Protein AF-A0A9D7FUL5-F1 (afdb_monomer_lite)

Sequence (123 aa):
MAEKIIVLAEVQNGALRKNTPQLVDVARRLKSNAESRIILVLAGPKIESVATEAAGLPVDQVVRLEHDQAWQGTSEEILETLHAARQELKGISWSLGIPPRQGDWPMPRPTVGMGHDFGCHTA

Structure (mmCIF, N/CA/C/O backbone):
data_AF-A0A9D7FUL5-F1
#
_entry.id   AF-A0A9D7FUL5-F1
#
loop_
_atom_site.group_PDB
_atom_site.id
_atom_site.type_symbol
_atom_site.label_atom_id
_atom_site.label_alt_id
_atom_site.label_comp_id
_atom_site.label_asym_id
_atom_site.label_entity_id
_atom_site.label_seq_id
_atom_site.pdbx_PDB_ins_code
_atom_site.Cartn_x
_atom_site.Cartn_y
_atom_site.Cartn_z
_atom_site.occupancy
_atom_site.B_iso_or_equiv
_atom_site.auth_seq_id
_atom_site.auth_comp_id
_atom_site.auth_asym_id
_atom_site.auth_atom_id
_atom_site.pdbx_PDB_model_num
ATOM 1 N N . MET A 1 1 ? -14.133 4.497 17.810 1.00 58.72 1 MET A N 1
ATOM 2 C CA . MET A 1 1 ? -14.044 5.075 16.450 1.00 58.72 1 MET A CA 1
ATOM 3 C C . MET A 1 1 ? -13.085 4.181 15.675 1.00 58.72 1 MET A C 1
ATOM 5 O O . MET A 1 1 ? -11.993 3.956 16.179 1.00 58.72 1 MET A O 1
ATOM 9 N N . ALA A 1 2 ? -13.505 3.589 14.555 1.00 67.62 2 ALA A N 1
ATOM 10 C CA . ALA A 1 2 ? -12.678 2.633 13.810 1.00 67.62 2 ALA A CA 1
ATOM 11 C C . ALA A 1 2 ? -11.621 3.371 12.971 1.00 67.62 2 ALA A C 1
ATOM 13 O O . ALA A 1 2 ? -11.974 4.197 12.126 1.00 67.62 2 ALA A O 1
ATOM 14 N N . GLU A 1 3 ? -10.338 3.092 13.206 1.00 78.12 3 GLU A N 1
ATOM 15 C CA . GLU A 1 3 ? -9.233 3.754 12.505 1.00 78.12 3 GLU A CA 1
ATOM 16 C C . GLU A 1 3 ? -8.876 3.001 11.221 1.00 78.12 3 GLU A C 1
ATOM 18 O O . GLU A 1 3 ? -8.939 1.774 11.152 1.00 78.12 3 GLU A O 1
ATOM 23 N N . LYS A 1 4 ? -8.487 3.729 10.176 1.00 82.69 4 LYS A N 1
ATOM 24 C CA . LYS A 1 4 ? -8.016 3.132 8.924 1.00 82.69 4 LYS A CA 1
ATOM 25 C C . LYS A 1 4 ? -6.524 3.399 8.800 1.00 82.69 4 LYS A C 1
ATOM 27 O O . LYS A 1 4 ? -6.114 4.553 8.736 1.00 82.69 4 LYS A O 1
ATOM 32 N N . ILE A 1 5 ? -5.728 2.337 8.793 1.00 86.69 5 ILE A N 1
ATOM 33 C CA . ILE A 1 5 ? -4.274 2.395 8.659 1.00 86.69 5 ILE A CA 1
ATOM 34 C C . ILE A 1 5 ? -3.935 2.102 7.209 1.00 86.69 5 ILE A C 1
ATOM 36 O O . ILE A 1 5 ? -4.377 1.095 6.658 1.00 86.69 5 ILE A O 1
ATOM 40 N N . ILE A 1 6 ? -3.165 2.985 6.586 1.00 87.81 6 ILE A N 1
ATOM 41 C CA . ILE A 1 6 ? -2.883 2.900 5.158 1.00 87.81 6 ILE A CA 1
ATOM 42 C C . ILE A 1 6 ? -1.420 2.607 4.959 1.00 87.81 6 ILE A C 1
ATOM 44 O O . ILE A 1 6 ? -0.551 3.326 5.448 1.00 87.81 6 ILE A O 1
ATOM 48 N N . VAL A 1 7 ? -1.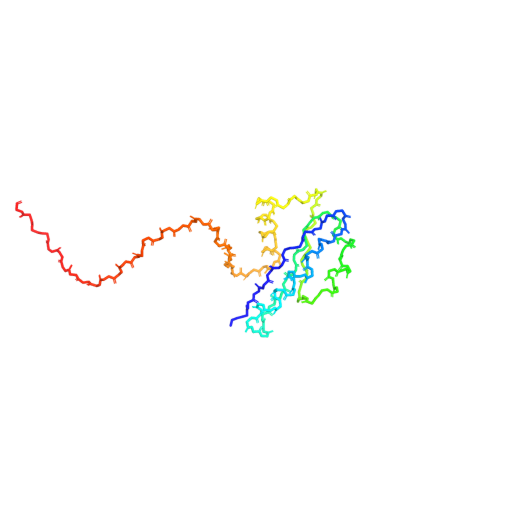176 1.529 4.232 1.00 89.62 7 VAL A N 1
ATOM 49 C CA . VAL A 1 7 ? 0.155 1.090 3.857 1.00 89.62 7 VAL A CA 1
ATOM 50 C C . VAL A 1 7 ? 0.296 1.358 2.374 1.00 89.62 7 VAL A C 1
ATOM 52 O O . VAL A 1 7 ? -0.372 0.724 1.563 1.00 89.62 7 VAL A O 1
ATOM 55 N N . LEU A 1 8 ? 1.142 2.320 2.025 1.00 88.75 8 LEU A N 1
ATOM 56 C CA . LEU A 1 8 ? 1.470 2.601 0.637 1.00 88.75 8 LEU A CA 1
ATOM 57 C C . LEU A 1 8 ? 2.638 1.702 0.230 1.00 88.75 8 LEU A C 1
ATOM 59 O O . LEU A 1 8 ? 3.704 1.736 0.845 1.00 88.75 8 LEU A O 1
ATOM 63 N N . ALA A 1 9 ? 2.397 0.858 -0.763 1.00 88.38 9 ALA A N 1
ATOM 64 C CA . ALA A 1 9 ? 3.329 -0.135 -1.254 1.00 88.38 9 ALA A CA 1
ATOM 65 C C . ALA A 1 9 ? 3.686 0.169 -2.704 1.00 88.38 9 ALA A C 1
ATOM 67 O O . ALA A 1 9 ? 2.855 0.133 -3.612 1.00 88.38 9 ALA A O 1
ATOM 68 N N . GLU A 1 10 ? 4.964 0.449 -2.893 1.00 86.56 10 GLU A N 1
ATOM 69 C CA . GLU A 1 10 ? 5.560 0.665 -4.196 1.00 86.56 10 GLU A CA 1
ATOM 70 C C . GLU A 1 10 ? 5.690 -0.656 -4.967 1.00 86.56 10 GLU A C 1
ATOM 72 O O . GLU A 1 10 ? 6.207 -1.656 -4.447 1.00 86.56 10 GLU A O 1
ATOM 77 N N . VAL A 1 11 ? 5.271 -0.621 -6.232 1.00 85.81 11 VAL A N 1
ATOM 78 C CA . VAL A 1 11 ? 5.486 -1.674 -7.224 1.00 85.81 11 VAL A CA 1
ATOM 79 C C . VAL A 1 11 ? 6.549 -1.197 -8.207 1.00 85.81 11 VAL A C 1
ATOM 81 O O . VAL A 1 11 ? 6.329 -0.260 -8.970 1.00 85.81 11 VAL A O 1
ATOM 84 N N . GLN A 1 12 ? 7.704 -1.861 -8.218 1.00 82.50 12 GLN A N 1
ATOM 85 C CA . GLN A 1 12 ? 8.757 -1.613 -9.205 1.00 82.50 12 GLN A CA 1
ATOM 86 C C . GLN A 1 12 ? 8.983 -2.867 -10.037 1.00 82.50 12 GLN A C 1
ATOM 88 O O . GLN A 1 12 ? 9.127 -3.962 -9.498 1.00 82.50 12 GLN A O 1
ATOM 93 N N . ASN A 1 13 ? 9.058 -2.708 -11.360 1.00 81.38 13 ASN A N 1
ATOM 94 C CA . ASN A 1 13 ? 9.323 -3.808 -12.293 1.00 81.38 13 ASN A CA 1
ATOM 95 C C . ASN A 1 13 ? 8.363 -5.007 -12.135 1.00 81.38 13 ASN A C 1
ATOM 97 O O . ASN A 1 13 ? 8.756 -6.146 -12.373 1.00 81.38 13 ASN A O 1
ATOM 101 N N . GLY A 1 14 ? 7.109 -4.756 -11.739 1.00 81.62 14 GLY A N 1
ATOM 102 C CA . GLY A 1 14 ? 6.112 -5.807 -11.519 1.00 81.62 14 GLY A CA 1
ATOM 103 C C . GLY A 1 14 ? 6.352 -6.660 -10.268 1.00 81.62 14 GLY A C 1
ATOM 104 O O . GLY A 1 14 ? 5.851 -7.781 -10.212 1.00 81.62 14 GLY A O 1
ATOM 105 N N . ALA A 1 15 ? 7.109 -6.150 -9.291 1.00 86.38 15 ALA A N 1
ATOM 106 C CA . ALA A 1 15 ? 7.339 -6.768 -7.988 1.00 86.38 15 ALA A CA 1
ATOM 107 C C . ALA A 1 15 ? 7.065 -5.772 -6.850 1.00 86.38 15 ALA A C 1
ATOM 109 O O . ALA A 1 15 ? 7.314 -4.569 -6.989 1.00 86.38 15 ALA A O 1
ATOM 110 N N . LEU A 1 16 ? 6.583 -6.271 -5.707 1.00 86.69 16 LEU A N 1
ATOM 111 C CA . LEU A 1 16 ? 6.476 -5.458 -4.498 1.00 86.69 16 LEU A CA 1
ATOM 112 C C . LEU A 1 16 ? 7.865 -5.189 -3.929 1.00 86.69 16 LEU A C 1
ATOM 114 O O . LEU A 1 16 ? 8.756 -6.045 -3.920 1.00 86.69 16 LEU A O 1
ATOM 118 N N . ARG A 1 17 ? 8.049 -3.992 -3.375 1.00 86.88 17 ARG A N 1
ATOM 119 C CA . ARG A 1 17 ? 9.213 -3.723 -2.535 1.00 86.88 17 ARG A CA 1
ATOM 120 C C . ARG A 1 17 ? 9.277 -4.709 -1.361 1.00 86.88 17 ARG A C 1
ATOM 122 O O . ARG A 1 17 ? 8.295 -4.967 -0.669 1.00 86.88 17 ARG A O 1
ATOM 129 N N . LYS A 1 18 ? 10.491 -5.183 -1.059 1.00 85.38 18 LYS A N 1
ATOM 130 C CA . LYS A 1 18 ? 10.760 -6.162 0.015 1.00 85.38 18 LYS A CA 1
ATOM 131 C C . LYS A 1 18 ? 10.322 -5.717 1.419 1.00 85.38 18 LYS A C 1
ATOM 133 O O . LYS A 1 18 ? 10.173 -6.561 2.296 1.00 85.38 18 LYS A O 1
ATOM 138 N N . ASN A 1 19 ? 10.150 -4.416 1.657 1.00 85.88 19 ASN A N 1
ATOM 139 C CA . ASN A 1 19 ? 9.706 -3.878 2.945 1.00 85.88 19 ASN A CA 1
ATOM 140 C C . ASN A 1 19 ? 8.173 -3.868 3.10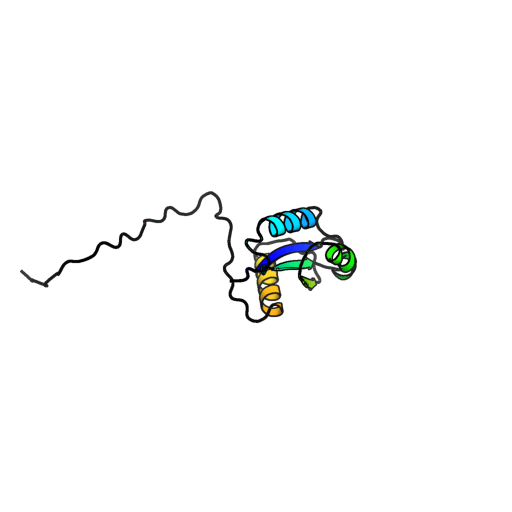1 1.00 85.88 19 ASN A C 1
ATOM 142 O O . ASN A 1 19 ? 7.698 -3.691 4.220 1.00 85.88 19 ASN A O 1
ATOM 146 N N . THR A 1 20 ? 7.393 -4.097 2.039 1.00 88.81 20 THR A N 1
ATOM 147 C CA . THR A 1 20 ? 5.923 -4.071 2.098 1.00 88.81 20 THR A CA 1
ATOM 148 C C . THR A 1 20 ? 5.348 -5.004 3.176 1.00 88.81 20 THR A C 1
ATOM 150 O O . THR A 1 20 ? 4.549 -4.529 3.987 1.00 88.81 20 THR A O 1
ATOM 153 N N . PRO A 1 21 ? 5.779 -6.277 3.308 1.00 88.12 21 PRO A N 1
ATOM 154 C CA . PRO A 1 21 ? 5.286 -7.149 4.378 1.00 88.12 21 PRO A CA 1
ATOM 155 C C . PRO A 1 21 ? 5.609 -6.628 5.787 1.00 88.12 21 PRO A C 1
ATOM 157 O O . PRO A 1 21 ? 4.807 -6.778 6.705 1.00 88.12 21 PRO A O 1
ATOM 160 N N . GLN A 1 22 ? 6.764 -5.976 5.960 1.00 89.44 22 GLN A N 1
ATOM 161 C CA . GLN A 1 22 ? 7.181 -5.401 7.243 1.00 89.44 22 GLN A CA 1
ATOM 162 C C . GLN A 1 22 ? 6.320 -4.188 7.611 1.00 89.44 22 GLN A C 1
ATOM 164 O O . GLN A 1 22 ? 5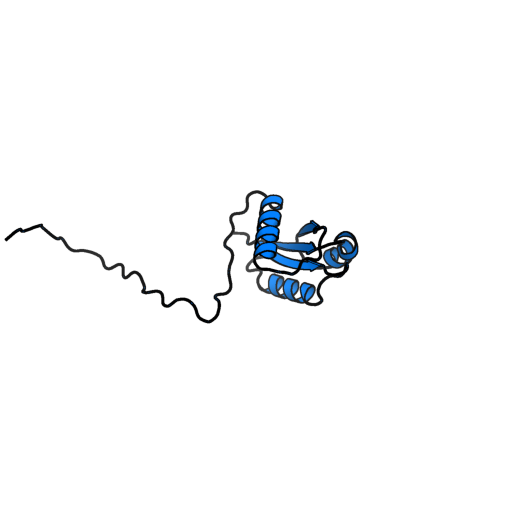.924 -4.044 8.765 1.00 89.44 22 GLN A O 1
ATOM 169 N N . LEU A 1 23 ? 5.983 -3.341 6.633 1.00 88.81 23 LEU A N 1
ATOM 170 C CA . LEU A 1 23 ? 5.081 -2.205 6.835 1.00 88.81 23 LEU A CA 1
ATOM 171 C C . LEU A 1 23 ? 3.666 -2.665 7.203 1.00 88.81 23 LEU A C 1
ATOM 173 O O . LEU A 1 23 ? 3.044 -2.081 8.089 1.00 88.81 23 LEU A O 1
ATOM 177 N N . VAL A 1 24 ? 3.182 -3.745 6.582 1.00 89.50 24 VAL A N 1
ATOM 178 C CA . VAL A 1 24 ? 1.904 -4.366 6.956 1.00 89.50 24 VAL A CA 1
ATOM 179 C C . VAL A 1 24 ? 1.952 -4.915 8.384 1.00 89.50 24 VAL A C 1
ATOM 181 O O . VAL A 1 24 ? 1.001 -4.724 9.140 1.00 89.50 24 VAL A O 1
ATOM 184 N N . ASP A 1 25 ? 3.054 -5.544 8.801 1.00 89.69 25 ASP A N 1
ATOM 185 C CA . ASP A 1 25 ? 3.199 -6.027 10.180 1.00 89.69 25 ASP A CA 1
ATOM 186 C C . ASP A 1 25 ? 3.199 -4.879 11.204 1.00 89.69 25 ASP A C 1
ATOM 188 O O . ASP A 1 25 ? 2.510 -4.951 12.223 1.00 89.69 25 ASP A O 1
ATOM 192 N N . VAL A 1 26 ? 3.890 -3.772 10.908 1.00 88.94 26 VAL A N 1
ATOM 193 C CA . VAL A 1 26 ? 3.847 -2.556 11.738 1.00 88.94 26 VAL A CA 1
ATOM 194 C C . VAL A 1 26 ? 2.423 -2.001 11.810 1.00 88.94 26 VAL A C 1
ATOM 196 O O . VAL A 1 26 ? 1.934 -1.727 12.904 1.00 88.94 26 VAL A O 1
ATOM 199 N N . ALA A 1 27 ? 1.718 -1.909 10.680 1.00 88.50 27 ALA A N 1
ATOM 200 C CA . ALA A 1 27 ? 0.323 -1.472 10.643 1.00 88.50 27 ALA A CA 1
ATOM 201 C C . ALA A 1 27 ? -0.591 -2.365 11.499 1.00 88.50 27 ALA A C 1
ATOM 203 O O . ALA A 1 27 ? -1.468 -1.860 12.196 1.00 88.50 27 ALA A O 1
ATOM 204 N N . ARG A 1 28 ? -0.354 -3.682 11.520 1.00 89.56 28 ARG A N 1
ATOM 205 C CA . ARG A 1 28 ? -1.083 -4.613 12.396 1.00 89.56 28 ARG A CA 1
ATOM 206 C C . ARG A 1 28 ? -0.854 -4.339 13.868 1.00 89.56 28 ARG A C 1
ATOM 208 O O . ARG A 1 28 ? -1.817 -4.351 14.628 1.00 89.56 28 ARG A O 1
ATOM 215 N N . ARG A 1 29 ? 0.387 -4.069 14.266 1.00 88.31 29 ARG A N 1
ATOM 216 C CA . ARG A 1 29 ? 0.722 -3.731 15.659 1.00 88.31 29 ARG A CA 1
ATOM 217 C C . ARG A 1 29 ? 0.139 -2.386 16.085 1.00 88.31 29 ARG A C 1
ATOM 219 O O . ARG A 1 29 ? -0.162 -2.208 17.257 1.00 88.31 29 ARG A O 1
ATOM 226 N N . LEU A 1 30 ? -0.036 -1.465 15.138 1.00 85.62 30 LEU A N 1
ATOM 227 C CA . LEU A 1 30 ? -0.652 -0.159 15.366 1.00 85.62 30 LEU A CA 1
ATOM 228 C C . LEU A 1 30 ? -2.187 -0.203 15.434 1.00 85.62 30 LEU A C 1
ATOM 230 O O . LEU A 1 30 ? -2.789 0.812 15.780 1.00 85.62 30 LEU A O 1
ATOM 234 N N . LYS A 1 31 ? -2.845 -1.335 15.131 1.00 83.25 31 LYS A N 1
ATOM 235 C CA . LYS A 1 31 ? -4.304 -1.451 15.295 1.00 83.25 31 LYS A CA 1
ATOM 236 C C . LYS A 1 31 ? -4.663 -1.249 16.772 1.00 83.25 31 LYS A C 1
ATOM 238 O O . LYS A 1 31 ? -4.443 -2.133 17.593 1.00 83.25 31 LYS A O 1
ATOM 243 N N . SER A 1 32 ? -5.254 -0.098 17.097 1.00 76.31 32 SER A N 1
ATOM 244 C CA . SER A 1 32 ? -5.694 0.227 18.462 1.00 76.31 32 SER A CA 1
ATOM 245 C C . SER A 1 32 ? -6.932 -0.565 18.899 1.00 76.31 32 SER A C 1
ATOM 247 O O . SER A 1 32 ? -7.185 -0.723 20.091 1.00 76.31 32 SER A O 1
ATOM 249 N N . ASN A 1 33 ? -7.718 -1.064 17.939 1.00 80.44 33 ASN A N 1
ATOM 250 C CA . ASN A 1 33 ? -8.941 -1.819 18.178 1.00 80.44 33 ASN A CA 1
ATOM 251 C C . ASN A 1 33 ? -9.232 -2.812 17.036 1.00 80.44 33 ASN A C 1
ATOM 253 O O . ASN A 1 33 ? -8.667 -2.724 15.942 1.00 80.44 33 ASN A O 1
ATOM 257 N N . ALA A 1 34 ? -10.115 -3.778 17.304 1.00 80.12 34 ALA A N 1
ATOM 258 C CA . ALA A 1 34 ? -10.484 -4.829 16.351 1.00 80.12 34 ALA A CA 1
ATOM 259 C C . ALA A 1 34 ? -11.253 -4.299 15.127 1.00 80.12 34 ALA A C 1
ATOM 261 O O . ALA A 1 34 ? -11.235 -4.932 14.074 1.00 80.12 34 ALA A O 1
ATOM 262 N N . GLU A 1 35 ? -11.903 -3.140 15.256 1.00 81.25 35 GLU A N 1
ATOM 263 C CA . GLU A 1 35 ? -12.664 -2.503 14.178 1.00 81.25 35 GLU A CA 1
ATOM 264 C C . GLU A 1 35 ? -11.772 -1.725 13.203 1.00 81.25 35 GLU A C 1
ATOM 266 O O . GLU A 1 35 ? -12.206 -1.415 12.089 1.00 81.25 35 GLU A O 1
ATOM 271 N N . SER A 1 36 ? -10.529 -1.421 13.593 1.00 84.56 36 SER A N 1
ATOM 272 C CA . SER A 1 36 ? -9.563 -0.767 12.721 1.00 84.56 36 SER A CA 1
ATOM 273 C C . SER A 1 36 ? -9.290 -1.626 11.489 1.00 84.56 36 SER A C 1
ATOM 275 O O . SER A 1 36 ? -9.263 -2.855 11.561 1.00 84.56 36 SER A O 1
ATOM 277 N N . ARG A 1 37 ? -9.059 -0.986 10.345 1.00 87.19 37 ARG A N 1
ATOM 278 C CA . ARG A 1 37 ? -8.817 -1.669 9.068 1.00 87.19 37 ARG A CA 1
ATOM 279 C C . ARG A 1 37 ? -7.481 -1.259 8.481 1.00 87.19 37 ARG A C 1
ATOM 281 O O . ARG A 1 37 ? -7.127 -0.086 8.527 1.00 87.19 37 ARG A O 1
ATOM 288 N N . ILE A 1 38 ? -6.764 -2.212 7.910 1.00 89.94 38 ILE A N 1
ATOM 289 C CA . ILE A 1 38 ? -5.525 -1.991 7.176 1.00 89.94 38 ILE A CA 1
ATOM 290 C C . ILE A 1 38 ? -5.848 -2.011 5.693 1.00 89.94 38 ILE A C 1
ATOM 292 O O . ILE A 1 38 ? -6.375 -2.993 5.174 1.00 89.94 38 ILE A O 1
ATOM 296 N N . ILE A 1 39 ? -5.515 -0.923 5.016 1.00 90.12 39 ILE A N 1
ATOM 297 C CA . ILE A 1 39 ? -5.718 -0.767 3.584 1.00 90.12 39 ILE A CA 1
ATOM 298 C C . ILE A 1 39 ? -4.341 -0.699 2.939 1.00 90.12 39 ILE A C 1
ATOM 300 O O . ILE A 1 39 ? -3.544 0.189 3.242 1.00 90.12 39 ILE A O 1
ATOM 304 N N . LEU A 1 40 ? -4.063 -1.645 2.055 1.00 90.69 40 LEU A N 1
ATOM 305 C CA . LEU A 1 40 ? -2.858 -1.655 1.244 1.00 90.69 40 LEU A CA 1
ATOM 306 C C . LEU A 1 40 ? -3.129 -0.909 -0.058 1.00 90.69 40 LEU A C 1
ATOM 308 O O . LEU A 1 40 ? -4.040 -1.273 -0.794 1.00 90.69 40 LEU A O 1
ATOM 312 N N . VAL A 1 41 ? -2.343 0.116 -0.354 1.00 90.25 41 VAL A N 1
ATOM 313 C CA . VAL A 1 41 ? -2.410 0.863 -1.611 1.00 90.25 41 VAL A CA 1
ATOM 314 C C . VAL A 1 41 ? -1.204 0.469 -2.446 1.00 90.25 41 VAL A C 1
ATOM 316 O O . VAL A 1 41 ? -0.076 0.750 -2.056 1.00 90.25 41 VAL A O 1
ATOM 319 N N . LEU A 1 42 ? -1.442 -0.194 -3.573 1.00 88.62 42 LEU A N 1
ATOM 320 C CA . LEU A 1 42 ? -0.411 -0.542 -4.543 1.00 88.62 42 LEU A CA 1
ATOM 321 C C . LEU A 1 42 ? -0.271 0.598 -5.545 1.00 88.62 42 LEU A C 1
ATOM 323 O O . LEU A 1 42 ? -1.272 0.986 -6.148 1.00 88.62 42 LEU A O 1
ATOM 327 N N . ALA A 1 43 ? 0.946 1.102 -5.727 1.00 87.50 43 ALA A N 1
ATOM 328 C CA . ALA A 1 43 ? 1.242 2.177 -6.666 1.00 87.50 43 ALA A CA 1
ATOM 329 C C . ALA A 1 43 ? 2.444 1.818 -7.541 1.00 87.50 43 ALA A C 1
ATOM 331 O O . ALA A 1 43 ? 3.508 1.463 -7.031 1.00 87.50 43 ALA A O 1
ATOM 332 N N . GLY A 1 44 ? 2.264 1.899 -8.856 1.00 85.31 44 GLY A N 1
ATOM 333 C CA . GLY A 1 44 ? 3.313 1.661 -9.845 1.00 85.31 44 GLY A CA 1
ATOM 334 C C . GLY A 1 44 ? 2.794 0.978 -11.110 1.00 85.31 44 GLY A C 1
ATOM 335 O O . GLY A 1 44 ? 1.588 0.764 -11.242 1.00 85.31 44 GLY A O 1
ATOM 336 N N . PRO A 1 45 ? 3.684 0.641 -12.053 1.00 81.38 45 PRO A N 1
ATOM 337 C CA . PRO A 1 45 ? 3.312 -0.053 -13.277 1.00 81.38 45 PRO A CA 1
ATOM 338 C C . PRO A 1 45 ? 3.144 -1.558 -13.045 1.00 81.38 45 PRO A C 1
ATOM 340 O O . PRO A 1 45 ? 3.836 -2.154 -12.214 1.00 81.38 45 PRO A O 1
ATOM 343 N N . LYS A 1 46 ? 2.300 -2.196 -13.868 1.00 84.44 46 LYS A N 1
ATOM 344 C CA . LYS A 1 46 ? 2.085 -3.656 -13.895 1.00 84.44 46 LYS A CA 1
ATOM 345 C C . LYS A 1 46 ? 1.612 -4.211 -12.544 1.00 84.44 46 LYS A C 1
ATOM 347 O O . LYS A 1 46 ? 2.154 -5.197 -12.052 1.00 84.44 46 LYS A O 1
ATOM 352 N N . ILE A 1 47 ? 0.600 -3.603 -11.927 1.00 84.31 47 ILE A N 1
ATOM 353 C CA . ILE A 1 47 ? 0.141 -4.020 -10.586 1.00 84.31 47 ILE A CA 1
ATOM 354 C C . ILE A 1 47 ? -0.492 -5.415 -10.612 1.00 84.31 47 ILE A C 1
ATOM 356 O O . ILE A 1 47 ? -0.401 -6.167 -9.641 1.00 84.31 47 ILE A O 1
ATOM 360 N N . GLU A 1 48 ? -1.089 -5.795 -11.739 1.00 83.69 48 GLU A N 1
ATOM 361 C CA . GLU A 1 48 ? -1.665 -7.126 -11.956 1.00 83.69 48 GLU A CA 1
ATOM 362 C C . GLU A 1 48 ? -0.673 -8.258 -11.630 1.00 83.69 48 GLU A C 1
ATOM 364 O O . GLU A 1 48 ? -1.067 -9.266 -11.042 1.00 83.69 48 GLU A O 1
ATOM 369 N N . SER A 1 49 ? 0.627 -8.081 -11.913 1.00 83.56 49 SER A N 1
ATOM 370 C CA . SER A 1 49 ? 1.633 -9.118 -11.644 1.00 83.56 49 SER A CA 1
ATOM 371 C C . SER A 1 49 ? 1.922 -9.326 -10.156 1.00 83.56 49 SER A C 1
ATOM 373 O O . SER A 1 49 ? 2.437 -10.378 -9.785 1.00 83.56 49 SER A O 1
ATOM 375 N N . VAL A 1 50 ? 1.562 -8.365 -9.298 1.00 86.31 50 VAL A N 1
ATOM 376 C CA . VAL A 1 50 ? 1.747 -8.440 -7.839 1.00 86.31 50 VAL A CA 1
ATOM 377 C C . VAL A 1 50 ? 0.445 -8.617 -7.064 1.00 86.31 50 VAL A C 1
ATOM 379 O O . VAL A 1 50 ? 0.470 -8.731 -5.839 1.00 86.31 50 VAL A O 1
ATOM 382 N N . ALA A 1 51 ? -0.704 -8.664 -7.742 1.00 79.25 51 ALA A N 1
ATOM 383 C CA . ALA A 1 51 ? -2.008 -8.746 -7.088 1.00 79.25 51 ALA A CA 1
ATOM 384 C C . ALA A 1 51 ? -2.145 -9.999 -6.203 1.00 79.25 51 ALA A C 1
ATOM 386 O O . ALA A 1 51 ? -2.684 -9.915 -5.099 1.00 79.25 51 ALA A O 1
ATOM 387 N N . THR A 1 52 ? -1.614 -11.139 -6.653 1.00 84.25 52 THR A N 1
ATOM 388 C CA . THR A 1 52 ? -1.608 -12.398 -5.888 1.00 84.25 52 THR A CA 1
ATOM 389 C C . THR A 1 52 ? -0.706 -12.318 -4.657 1.00 84.25 52 THR A C 1
ATOM 391 O O . THR A 1 52 ? -1.090 -12.787 -3.588 1.00 84.25 52 THR A O 1
ATOM 394 N N . GLU A 1 53 ? 0.470 -11.692 -4.780 1.00 87.00 53 GLU A N 1
ATOM 395 C CA . GLU A 1 53 ? 1.388 -11.482 -3.652 1.00 87.00 53 GLU A CA 1
ATOM 396 C C . GLU A 1 53 ? 0.754 -10.554 -2.605 1.00 87.00 53 GLU A C 1
ATOM 398 O O . GLU A 1 53 ? 0.743 -10.863 -1.415 1.00 87.00 53 GLU A O 1
ATOM 403 N N . ALA A 1 54 ? 0.135 -9.460 -3.058 1.00 85.00 54 ALA A N 1
ATOM 404 C CA . ALA A 1 54 ? -0.571 -8.515 -2.202 1.00 85.00 54 ALA A CA 1
ATOM 405 C C . ALA A 1 54 ? -1.789 -9.137 -1.497 1.00 85.00 54 ALA A C 1
ATOM 407 O O . ALA A 1 54 ? -2.050 -8.816 -0.340 1.00 85.00 54 ALA A O 1
ATOM 408 N N . ALA A 1 55 ? -2.515 -10.045 -2.159 1.00 81.75 55 ALA A N 1
ATOM 409 C CA . ALA A 1 55 ? -3.652 -10.757 -1.569 1.00 81.75 55 ALA A CA 1
ATOM 410 C C . ALA A 1 55 ? -3.244 -11.728 -0.445 1.00 81.75 55 ALA A C 1
ATOM 412 O O . ALA A 1 55 ? -4.066 -12.051 0.410 1.00 81.75 55 ALA A O 1
ATOM 413 N N . GLY A 1 56 ? -1.984 -12.180 -0.424 1.00 86.75 56 GLY A N 1
ATOM 414 C CA . GLY A 1 56 ? -1.433 -13.004 0.655 1.00 86.75 56 GLY A CA 1
ATOM 415 C C . GLY A 1 56 ? -1.067 -12.220 1.921 1.00 86.75 56 GLY A C 1
ATOM 416 O O . GLY A 1 56 ? -0.730 -12.826 2.940 1.00 86.75 56 GLY A O 1
ATOM 417 N N . LEU A 1 57 ? -1.114 -10.885 1.882 1.00 89.75 57 LEU A N 1
ATOM 418 C CA . LEU A 1 57 ? -0.798 -10.041 3.030 1.00 89.75 57 LEU A CA 1
ATOM 419 C C . LEU A 1 57 ? -2.013 -9.908 3.966 1.00 89.75 57 LEU A C 1
ATOM 421 O O . LEU A 1 57 ? -3.147 -9.826 3.497 1.00 89.75 57 LEU A O 1
ATOM 425 N N . PRO A 1 58 ? -1.804 -9.846 5.295 1.00 89.69 58 PRO A N 1
ATOM 426 C CA . PRO A 1 58 ? -2.881 -9.738 6.280 1.00 89.69 58 PRO A CA 1
ATOM 427 C C . PRO A 1 58 ? -3.464 -8.312 6.338 1.00 89.69 58 PRO A C 1
ATOM 429 O O . PRO A 1 58 ? -3.280 -7.591 7.322 1.00 89.69 58 PRO A O 1
ATOM 432 N N . VAL A 1 59 ? -4.146 -7.906 5.266 1.00 89.62 59 VAL A N 1
ATOM 433 C CA . VAL A 1 59 ? -4.778 -6.592 5.078 1.00 89.62 59 VAL A CA 1
ATOM 434 C C . VAL A 1 59 ? -6.279 -6.747 4.835 1.00 89.62 59 VAL A C 1
ATOM 436 O O . VAL A 1 59 ? -6.731 -7.760 4.312 1.00 89.62 59 VAL A O 1
ATOM 439 N N . ASP A 1 60 ? -7.065 -5.747 5.227 1.00 90.00 60 ASP A N 1
ATOM 440 C CA . ASP A 1 60 ? -8.529 -5.776 5.119 1.00 90.00 60 ASP A CA 1
ATOM 441 C C . ASP A 1 60 ? -9.012 -5.387 3.709 1.00 90.00 60 ASP A C 1
ATOM 443 O O . ASP A 1 60 ? -10.086 -5.801 3.273 1.00 90.00 60 ASP A O 1
ATOM 447 N N . GLN A 1 61 ? -8.233 -4.571 2.994 1.00 88.12 61 GLN A N 1
ATOM 448 C CA . GLN A 1 61 ? -8.544 -4.114 1.641 1.00 88.12 61 GLN A CA 1
ATOM 449 C C . GLN A 1 61 ? -7.259 -3.832 0.857 1.00 88.12 61 GLN A C 1
ATOM 451 O O . GLN A 1 61 ? -6.281 -3.339 1.417 1.00 88.12 61 GLN A O 1
ATOM 456 N N . VAL A 1 62 ? -7.291 -4.085 -0.454 1.00 88.88 62 VAL A N 1
ATOM 457 C CA . VAL A 1 62 ? -6.237 -3.691 -1.397 1.00 88.88 62 VAL A CA 1
ATOM 458 C C . VAL A 1 62 ? -6.817 -2.701 -2.407 1.00 88.88 62 VAL A C 1
ATOM 460 O O . VAL A 1 62 ? -7.826 -2.990 -3.046 1.00 88.88 62 VAL A O 1
ATOM 463 N N . VAL A 1 63 ? -6.177 -1.545 -2.551 1.00 87.81 63 VAL A N 1
ATOM 464 C CA . VAL A 1 63 ? -6.460 -0.523 -3.566 1.00 87.81 63 VAL A CA 1
ATOM 465 C C . VAL A 1 63 ? -5.329 -0.558 -4.586 1.00 87.81 63 VAL A C 1
ATOM 467 O O . VAL A 1 63 ? -4.161 -0.632 -4.211 1.00 87.81 63 VAL A O 1
ATOM 470 N N . ARG A 1 64 ? -5.668 -0.536 -5.875 1.00 86.81 64 ARG A N 1
ATOM 471 C CA . ARG A 1 64 ? -4.709 -0.644 -6.980 1.00 86.81 64 ARG A CA 1
ATOM 472 C C . ARG A 1 64 ? -4.710 0.669 -7.750 1.00 86.81 64 ARG A C 1
ATOM 474 O O . ARG A 1 64 ? -5.748 1.046 -8.281 1.00 86.81 64 ARG A O 1
ATOM 481 N N . LEU A 1 65 ? -3.571 1.347 -7.789 1.00 85.12 65 LEU A N 1
ATOM 482 C CA . LEU A 1 65 ? -3.380 2.606 -8.504 1.00 85.12 65 LEU A CA 1
ATOM 483 C C . LEU A 1 65 ? -2.291 2.400 -9.550 1.00 85.12 65 LEU A C 1
ATOM 485 O O . LEU A 1 65 ? -1.103 2.575 -9.277 1.00 85.12 65 LEU A O 1
ATOM 489 N N . GLU A 1 66 ? -2.704 1.928 -10.724 1.00 82.81 66 GLU A N 1
ATOM 490 C CA . GLU A 1 66 ? -1.774 1.652 -11.813 1.00 82.81 66 GLU A CA 1
ATOM 491 C C . GLU A 1 66 ? -1.301 2.961 -12.444 1.00 82.81 66 GLU A C 1
ATOM 493 O O . GLU A 1 66 ? -2.102 3.823 -12.804 1.00 82.81 66 GLU A O 1
ATOM 498 N N . HIS A 1 67 ? 0.017 3.096 -12.554 1.00 78.25 67 HIS A N 1
ATOM 499 C CA . HIS A 1 67 ? 0.674 4.217 -13.210 1.00 78.25 67 HIS A CA 1
ATOM 500 C C . HIS A 1 67 ? 1.429 3.690 -14.437 1.00 78.25 67 HIS A C 1
ATOM 502 O O . HIS A 1 67 ? 2.120 2.678 -14.341 1.00 78.25 67 HIS A O 1
ATOM 508 N N . ASP A 1 68 ? 1.335 4.374 -15.583 1.00 71.12 68 ASP A N 1
ATOM 509 C CA . ASP A 1 68 ? 2.048 3.977 -16.813 1.00 71.12 68 ASP A CA 1
ATOM 510 C C . ASP A 1 68 ? 3.577 4.046 -16.666 1.00 71.12 68 ASP A C 1
ATOM 512 O O . ASP A 1 68 ? 4.322 3.329 -17.338 1.00 71.12 68 ASP A O 1
ATOM 516 N N . GLN A 1 69 ? 4.057 4.923 -15.784 1.00 71.31 69 GLN A N 1
ATOM 517 C CA . GLN A 1 69 ? 5.477 5.147 -15.541 1.00 71.31 69 GLN A CA 1
ATOM 518 C C . GLN A 1 69 ? 5.944 4.462 -14.258 1.00 71.31 69 GLN A C 1
ATOM 520 O O . GLN A 1 69 ? 5.163 4.185 -13.348 1.00 71.31 69 GLN A O 1
ATOM 525 N N . ALA A 1 70 ? 7.251 4.202 -14.186 1.00 71.69 70 ALA A N 1
ATOM 526 C CA . ALA A 1 70 ? 7.880 3.762 -12.951 1.00 71.69 70 ALA A CA 1
ATOM 527 C C . ALA A 1 70 ? 7.673 4.836 -11.877 1.00 71.69 70 ALA A C 1
ATOM 529 O O . ALA A 1 70 ? 8.160 5.954 -12.025 1.00 71.69 70 ALA A O 1
ATOM 530 N N . TRP A 1 71 ? 6.956 4.471 -10.819 1.00 76.06 71 TRP A N 1
ATOM 531 C CA . TRP A 1 71 ? 6.740 5.327 -9.662 1.00 76.06 71 TRP A CA 1
ATOM 532 C C . TRP A 1 71 ? 8.081 5.552 -8.969 1.00 76.06 71 TRP A C 1
ATOM 534 O O . TRP A 1 71 ? 8.768 4.587 -8.629 1.00 76.06 71 TRP A O 1
ATOM 544 N N . GLN A 1 72 ? 8.488 6.812 -8.821 1.00 74.44 72 GLN A N 1
ATOM 545 C CA . GLN A 1 72 ? 9.790 7.151 -8.235 1.00 74.44 72 GLN A CA 1
ATOM 546 C C . GLN A 1 72 ? 9.698 7.452 -6.737 1.00 74.44 72 GLN A C 1
ATOM 548 O O . GLN A 1 72 ? 10.720 7.671 -6.083 1.00 74.44 72 GLN A O 1
ATOM 553 N N . GLY A 1 73 ? 8.482 7.459 -6.185 1.00 73.44 73 GLY A N 1
ATOM 554 C CA . GLY A 1 73 ? 8.236 7.762 -4.781 1.00 73.44 73 GLY A CA 1
ATOM 555 C C . GLY A 1 73 ? 8.604 9.199 -4.422 1.00 73.44 73 GLY A C 1
ATOM 556 O O . GLY A 1 73 ? 8.997 9.471 -3.285 1.00 73.44 73 GLY A O 1
ATOM 557 N N . THR A 1 74 ? 8.516 10.126 -5.380 1.00 80.69 74 THR A N 1
ATOM 558 C CA . THR A 1 74 ? 8.683 11.550 -5.089 1.00 80.69 74 THR A CA 1
ATOM 559 C C . THR A 1 74 ? 7.544 12.048 -4.200 1.00 80.69 74 THR A C 1
ATOM 561 O O . THR A 1 74 ? 6.458 11.471 -4.153 1.00 80.69 74 THR A O 1
ATOM 564 N N . SER A 1 75 ? 7.774 13.143 -3.471 1.00 77.50 75 SER A N 1
ATOM 565 C CA . SER A 1 75 ? 6.750 13.722 -2.590 1.00 77.50 75 SER A CA 1
ATOM 566 C C . SER A 1 75 ? 5.451 14.055 -3.332 1.00 77.50 75 SER A C 1
ATOM 568 O O . SER A 1 75 ? 4.378 13.921 -2.754 1.00 77.50 75 SER A O 1
ATOM 570 N N . GLU A 1 76 ? 5.550 14.487 -4.592 1.00 80.81 76 GLU A N 1
ATOM 571 C CA . GLU A 1 76 ? 4.400 14.811 -5.439 1.00 80.81 76 GLU A CA 1
ATOM 572 C C . GLU A 1 76 ? 3.624 13.547 -5.812 1.00 80.81 76 GLU A C 1
ATOM 574 O O . GLU A 1 76 ? 2.445 13.448 -5.480 1.00 80.81 76 GLU A O 1
ATOM 579 N N . GLU A 1 77 ? 4.305 12.531 -6.349 1.00 76.25 77 GLU A N 1
ATOM 580 C CA . GLU A 1 77 ? 3.680 11.248 -6.688 1.00 76.25 77 GLU A CA 1
ATOM 581 C C . GLU A 1 77 ? 3.032 10.588 -5.462 1.00 76.25 77 GLU A C 1
ATOM 583 O O . GLU A 1 77 ? 1.931 10.054 -5.553 1.00 76.25 77 GLU A O 1
ATOM 588 N N . ILE A 1 78 ? 3.669 10.654 -4.286 1.00 77.44 78 ILE A N 1
ATOM 589 C CA . ILE A 1 78 ? 3.083 10.146 -3.036 1.00 77.44 78 ILE A CA 1
ATOM 590 C C . ILE A 1 78 ? 1.781 10.886 -2.706 1.00 77.44 78 ILE A C 1
ATOM 592 O O . ILE A 1 78 ? 0.794 10.250 -2.329 1.00 77.44 78 ILE A O 1
ATOM 596 N N . LEU A 1 79 ? 1.758 12.216 -2.823 1.00 77.88 79 LEU A N 1
ATOM 597 C CA . LEU A 1 79 ? 0.564 13.015 -2.541 1.00 77.88 79 LEU A CA 1
ATOM 598 C C . LEU A 1 79 ? -0.560 12.718 -3.535 1.00 77.88 79 LEU A C 1
ATOM 600 O O . LEU A 1 79 ? -1.709 12.577 -3.114 1.00 77.88 79 LEU A O 1
ATOM 604 N N . GLU A 1 80 ? -0.239 12.576 -4.818 1.00 81.31 80 GLU A N 1
ATOM 605 C CA . GLU A 1 80 ? -1.199 12.207 -5.857 1.00 81.31 80 GLU A CA 1
ATOM 606 C C . GLU A 1 80 ? -1.771 10.808 -5.624 1.00 81.31 80 GLU A C 1
ATOM 608 O O . GLU A 1 80 ? -2.992 10.639 -5.602 1.00 81.31 80 GLU A O 1
ATOM 613 N N . THR A 1 81 ? -0.919 9.815 -5.351 1.00 81.69 81 THR A N 1
ATOM 614 C CA . THR A 1 81 ? -1.340 8.447 -5.023 1.00 81.69 81 THR A CA 1
ATOM 615 C C . THR A 1 81 ? -2.235 8.432 -3.781 1.00 81.69 81 THR A C 1
ATOM 617 O O . THR A 1 81 ? -3.271 7.767 -3.767 1.00 81.69 81 THR A O 1
ATOM 620 N N . LEU A 1 82 ? -1.895 9.190 -2.734 1.00 80.00 82 LEU A N 1
ATOM 621 C CA . LEU A 1 82 ? -2.733 9.300 -1.537 1.00 80.00 82 LEU A CA 1
ATOM 622 C C . LEU A 1 82 ? -4.066 9.998 -1.826 1.00 80.00 82 LEU A C 1
ATOM 624 O O . LEU A 1 82 ? -5.097 9.600 -1.279 1.00 80.00 82 LEU A O 1
ATOM 628 N N . HIS A 1 83 ? -4.071 11.019 -2.684 1.00 79.88 83 HIS A N 1
ATOM 629 C CA . HIS A 1 83 ? -5.294 11.698 -3.096 1.00 79.88 83 HIS A CA 1
ATOM 630 C C . HIS A 1 83 ? -6.206 10.763 -3.901 1.00 79.88 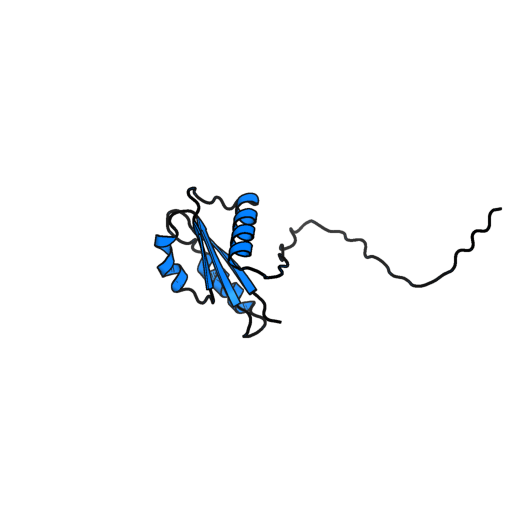83 HIS A C 1
ATOM 632 O O . HIS A 1 83 ? -7.399 10.675 -3.608 1.00 79.88 83 HIS A O 1
ATOM 638 N N . ALA A 1 84 ? -5.644 10.008 -4.846 1.00 79.69 84 ALA A N 1
ATOM 639 C CA . ALA A 1 84 ? -6.360 9.006 -5.629 1.00 79.69 84 ALA A CA 1
ATOM 640 C C . ALA A 1 84 ? -6.910 7.881 -4.737 1.00 79.69 84 ALA A C 1
ATOM 642 O O . ALA A 1 84 ? -8.100 7.572 -4.791 1.00 79.69 84 ALA A O 1
ATOM 643 N N . ALA A 1 85 ? -6.093 7.347 -3.822 1.00 80.19 85 ALA A N 1
ATOM 644 C CA . ALA A 1 85 ? -6.538 6.360 -2.840 1.00 80.19 85 ALA A CA 1
ATOM 645 C C . ALA A 1 85 ? -7.685 6.905 -1.979 1.00 80.19 85 ALA A C 1
ATOM 647 O O . ALA A 1 85 ? -8.657 6.203 -1.706 1.00 80.19 85 ALA A O 1
ATOM 648 N N . ARG A 1 86 ? -7.618 8.178 -1.572 1.00 76.12 86 ARG A N 1
ATOM 649 C CA . ARG A 1 86 ? -8.690 8.833 -0.816 1.00 76.12 86 ARG A CA 1
ATOM 650 C C . ARG A 1 86 ? -9.994 8.933 -1.609 1.00 76.12 86 ARG A C 1
ATOM 652 O O . ARG A 1 86 ? -11.055 8.758 -1.007 1.00 76.12 86 ARG A O 1
ATOM 659 N N . GLN A 1 87 ? -9.935 9.222 -2.909 1.00 75.94 87 GLN A N 1
ATOM 660 C CA . GLN A 1 87 ? -11.124 9.271 -3.764 1.00 75.94 87 GLN A CA 1
ATOM 661 C C . GLN A 1 87 ? -11.762 7.888 -3.927 1.00 75.94 87 GLN A C 1
ATOM 663 O O . GLN A 1 87 ? -12.975 7.761 -3.751 1.00 75.94 87 GLN A O 1
ATOM 668 N N . GLU A 1 88 ? -10.952 6.852 -4.152 1.00 66.75 88 GLU A N 1
ATOM 669 C CA . GLU A 1 88 ? -11.411 5.458 -4.235 1.00 66.75 88 GLU A CA 1
ATOM 670 C C . GLU A 1 88 ? -12.054 4.984 -2.927 1.00 66.75 88 GLU A C 1
ATOM 672 O O . GLU A 1 88 ? -13.045 4.254 -2.913 1.00 66.75 88 GLU A O 1
ATOM 677 N N . LEU A 1 89 ? -11.546 5.472 -1.797 1.00 70.94 89 LEU A N 1
ATOM 678 C CA . LEU A 1 89 ? -12.045 5.134 -0.470 1.00 70.94 89 LEU A CA 1
ATOM 679 C C . LEU A 1 89 ? -13.229 6.006 0.007 1.00 70.94 89 LEU A C 1
ATOM 681 O O . LEU A 1 89 ? -13.522 5.988 1.204 1.00 70.94 89 LEU A O 1
ATOM 685 N N . LYS A 1 90 ? -13.879 6.764 -0.898 1.00 56.16 90 LYS A N 1
ATOM 686 C CA . LYS A 1 90 ? -15.074 7.631 -0.730 1.00 56.16 90 LYS A CA 1
ATOM 687 C C . LYS A 1 90 ? -15.545 7.872 0.718 1.00 56.16 90 LYS A C 1
ATOM 689 O O . LYS A 1 90 ? -16.138 7.006 1.356 1.00 56.16 90 LYS A O 1
ATOM 694 N N . GLY A 1 91 ? -15.403 9.115 1.196 1.00 47.44 91 GLY A N 1
ATOM 695 C CA . GLY A 1 91 ? -16.120 9.611 2.387 1.00 47.44 91 GLY A CA 1
ATOM 696 C C . GLY A 1 91 ? -15.402 9.457 3.732 1.00 47.44 91 GLY A C 1
ATOM 697 O O . GLY A 1 91 ? -16.023 9.588 4.782 1.00 47.44 91 GLY A O 1
ATOM 698 N N . ILE A 1 92 ? -14.098 9.194 3.729 1.00 50.66 92 ILE A N 1
ATOM 699 C CA . ILE A 1 92 ? -13.300 9.132 4.959 1.00 50.66 92 ILE A CA 1
ATOM 700 C C . ILE A 1 92 ? -12.742 10.530 5.265 1.00 50.66 92 ILE A C 1
ATOM 702 O O . ILE A 1 92 ? -12.308 11.240 4.353 1.00 50.66 92 ILE A O 1
ATOM 706 N N . SER A 1 93 ? -12.762 10.922 6.541 1.00 41.06 93 SER A N 1
ATOM 707 C CA . SER A 1 93 ? -12.040 12.083 7.076 1.00 41.06 93 SER A CA 1
ATOM 708 C C . SER A 1 93 ? -10.639 11.632 7.492 1.00 41.06 93 SER A C 1
ATOM 710 O O . SER A 1 93 ? -10.510 10.619 8.178 1.00 41.06 93 SER A O 1
ATOM 712 N N . TRP A 1 94 ? -9.598 12.326 7.031 1.00 41.44 94 TRP A N 1
ATOM 713 C CA . TRP A 1 94 ? -8.207 11.882 7.163 1.00 41.44 94 TRP A CA 1
ATOM 714 C C . TRP A 1 94 ? -7.401 12.921 7.917 1.00 41.44 94 TRP A C 1
ATOM 716 O O . TRP A 1 94 ? -7.445 14.100 7.571 1.00 41.44 94 TRP A O 1
ATOM 726 N N . SER A 1 95 ? -6.592 12.452 8.859 1.00 38.25 95 SER A N 1
ATOM 727 C CA . SER A 1 95 ? -5.445 13.192 9.370 1.00 38.25 95 SER A CA 1
ATOM 728 C C . SER A 1 95 ? -4.198 12.453 8.912 1.00 38.25 95 SER A C 1
ATOM 730 O O . SER A 1 95 ? -3.960 11.318 9.322 1.00 38.25 95 SER A O 1
ATOM 732 N N . LEU A 1 96 ? -3.417 13.069 8.025 1.00 42.47 96 LEU A N 1
ATOM 733 C CA . LEU A 1 96 ? -2.092 12.566 7.684 1.00 42.47 96 LEU A CA 1
ATOM 734 C C . LEU A 1 96 ? -1.188 12.783 8.901 1.00 42.47 96 LEU A C 1
ATOM 736 O O . LEU A 1 96 ? -0.814 13.912 9.212 1.00 42.47 96 LEU A O 1
ATOM 740 N N . GLY A 1 97 ? -0.848 11.700 9.596 1.00 36.81 97 GLY A N 1
ATOM 741 C CA . GLY A 1 97 ? 0.243 11.696 10.561 1.00 36.81 97 GLY A CA 1
ATOM 742 C C . GLY A 1 97 ? 1.563 11.803 9.810 1.00 36.81 97 GLY A C 1
ATOM 743 O O . GLY A 1 97 ? 2.206 10.792 9.550 1.00 36.81 97 GLY A O 1
ATOM 744 N N . ILE A 1 98 ? 1.941 13.016 9.405 1.00 37.62 98 ILE A N 1
ATOM 745 C CA . ILE A 1 98 ? 3.284 13.289 8.895 1.00 37.62 98 ILE A CA 1
ATOM 746 C C . ILE A 1 98 ? 4.220 13.061 10.090 1.00 37.62 98 ILE A C 1
ATOM 748 O O . ILE A 1 98 ? 4.076 13.777 11.086 1.00 37.62 98 ILE A O 1
ATOM 752 N N . PRO A 1 99 ? 5.139 12.075 10.065 1.00 35.34 99 PRO A N 1
ATOM 753 C CA . PRO A 1 99 ? 6.136 11.978 11.118 1.00 35.34 99 PRO A CA 1
ATOM 754 C C . PRO A 1 99 ? 6.900 13.308 11.123 1.00 35.34 99 PRO A C 1
ATOM 756 O O . PRO A 1 99 ? 7.359 13.735 10.057 1.00 35.34 99 PRO A O 1
ATOM 759 N N . PRO A 1 100 ? 6.989 14.013 12.264 1.00 39.72 100 PRO A N 1
ATOM 760 C CA . PRO A 1 100 ? 7.684 15.287 12.300 1.00 39.72 100 PRO A CA 1
ATOM 761 C C . PRO A 1 100 ? 9.111 15.055 11.803 1.00 39.72 100 PRO A C 1
ATOM 763 O O . PRO A 1 100 ? 9.822 14.186 12.316 1.00 39.72 100 PRO A O 1
ATOM 766 N N . ARG A 1 101 ? 9.529 15.800 10.771 1.00 41.72 101 ARG A N 1
ATOM 767 C CA . ARG A 1 101 ? 10.947 15.870 10.412 1.00 41.72 101 ARG A CA 1
ATOM 768 C C . ARG A 1 101 ? 11.680 16.317 11.674 1.00 41.72 101 ARG A C 1
ATOM 770 O O . ARG A 1 101 ? 11.320 17.345 12.246 1.00 41.72 101 ARG A O 1
ATOM 777 N N . GLN A 1 102 ? 12.663 15.534 12.123 1.00 39.56 102 GLN A N 1
ATOM 778 C CA . GLN A 1 102 ? 13.588 15.975 13.167 1.00 39.56 102 GLN A CA 1
ATOM 779 C C . GLN A 1 102 ? 14.179 17.314 12.718 1.00 39.56 102 GLN A C 1
ATOM 781 O O . GLN A 1 102 ? 14.980 17.344 11.787 1.00 39.56 102 GLN A O 1
ATOM 786 N N . GLY A 1 103 ? 13.729 18.409 13.330 1.00 44.03 103 GLY A N 1
ATOM 787 C CA . GLY A 1 103 ? 14.248 19.746 13.058 1.00 44.03 103 GLY A CA 1
ATOM 788 C C . GLY A 1 103 ? 13.236 20.887 13.107 1.00 44.03 103 GLY A C 1
ATOM 789 O O . GLY A 1 103 ? 13.653 22.003 13.391 1.00 44.03 103 GLY A O 1
ATOM 790 N N . ASP A 1 104 ? 11.941 20.648 12.891 1.00 51.66 104 ASP A N 1
ATOM 791 C CA . ASP A 1 104 ? 10.963 21.743 12.828 1.00 51.66 104 ASP A CA 1
ATOM 792 C C . ASP A 1 104 ? 10.039 21.790 14.047 1.00 51.66 104 ASP A C 1
ATOM 794 O O . ASP A 1 104 ? 9.646 20.756 14.582 1.00 51.66 104 ASP A O 1
ATOM 798 N N . TRP A 1 105 ? 9.670 23.017 14.420 1.00 40.19 105 TRP A N 1
ATOM 799 C CA . TRP A 1 105 ? 8.807 23.459 15.525 1.00 40.19 105 TRP A CA 1
ATOM 800 C 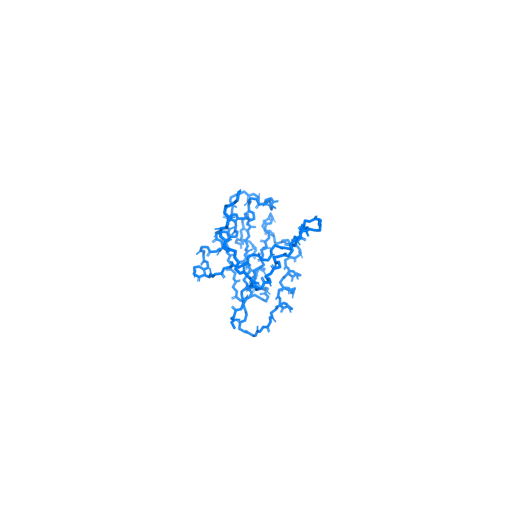C . TRP A 1 105 ? 9.476 23.764 16.878 1.00 40.19 105 TRP A C 1
ATOM 802 O O . TRP A 1 105 ? 9.384 22.984 17.827 1.00 40.19 105 TRP A O 1
ATOM 812 N N . PRO A 1 106 ? 9.945 25.009 17.080 1.00 46.78 106 PRO A N 1
ATOM 813 C CA . PRO A 1 106 ? 9.626 25.721 18.303 1.00 46.78 106 PRO A CA 1
ATOM 814 C C . PRO A 1 106 ? 8.197 26.275 18.162 1.00 46.78 106 PRO A C 1
ATOM 816 O O . PRO A 1 106 ? 7.982 27.294 17.513 1.00 46.78 106 PRO A O 1
ATOM 819 N N . MET A 1 107 ? 7.191 25.619 18.744 1.00 35.06 107 MET A N 1
ATOM 820 C CA . MET A 1 107 ? 5.896 26.283 18.936 1.00 35.06 107 MET A CA 1
ATOM 821 C C . MET A 1 107 ? 5.963 27.141 20.206 1.00 35.06 107 MET A C 1
ATOM 823 O O . MET A 1 107 ? 6.094 26.571 21.296 1.00 35.06 107 MET A O 1
ATOM 827 N N . PRO A 1 108 ? 5.827 28.479 20.141 1.00 42.66 108 PRO A N 1
ATOM 828 C CA . PRO A 1 108 ? 5.386 29.219 21.309 1.00 42.66 108 PRO A CA 1
ATOM 829 C C . PRO A 1 108 ? 3.950 28.779 21.619 1.00 42.66 108 PRO A C 1
ATOM 831 O O . PRO A 1 108 ? 3.055 28.845 20.777 1.00 42.66 108 PRO A O 1
ATOM 834 N N . ARG A 1 109 ? 3.747 28.254 22.829 1.00 51.25 109 ARG A N 1
ATOM 835 C CA . ARG A 1 109 ? 2.435 27.816 23.315 1.00 51.25 109 ARG A CA 1
ATOM 836 C C . ARG A 1 109 ? 1.483 29.021 23.342 1.00 51.25 109 ARG A C 1
ATOM 838 O O . ARG A 1 109 ? 1.893 30.070 23.839 1.00 51.25 109 ARG A O 1
ATOM 845 N N . PRO A 1 110 ? 0.220 28.897 22.904 1.00 36.12 110 PRO A N 1
ATOM 846 C CA . PRO A 1 110 ? -0.779 29.901 23.228 1.00 36.12 110 PRO A CA 1
ATOM 847 C C . PRO A 1 110 ? -1.080 29.797 24.728 1.00 36.12 110 PRO A C 1
ATOM 849 O O . PRO A 1 110 ? -1.736 28.862 25.186 1.00 36.12 110 PRO A O 1
ATOM 852 N N . THR A 1 111 ? -0.558 30.738 25.513 1.00 44.16 111 THR A N 1
ATOM 853 C CA . THR A 1 111 ? -0.961 30.909 26.910 1.00 44.16 111 THR A CA 1
ATOM 854 C C . THR A 1 111 ? -2.356 31.519 26.916 1.00 44.16 111 THR A C 1
ATOM 856 O O . THR A 1 111 ? -2.515 32.723 26.735 1.00 44.16 111 THR A O 1
ATOM 859 N N . VAL A 1 112 ? -3.383 30.695 27.114 1.00 43.03 112 VAL A N 1
ATOM 860 C CA . VAL A 1 112 ? -4.711 31.194 27.474 1.00 43.03 112 VAL A CA 1
ATOM 861 C C . VAL A 1 112 ? -4.703 31.445 28.981 1.00 43.03 112 VAL A C 1
ATOM 863 O O . VAL A 1 112 ? -4.786 30.511 29.774 1.00 43.03 112 VAL A O 1
ATOM 866 N N . GLY A 1 113 ? -4.553 32.712 29.366 1.00 35.88 113 GLY A N 1
ATOM 867 C CA . GLY A 1 113 ? -4.822 33.216 30.711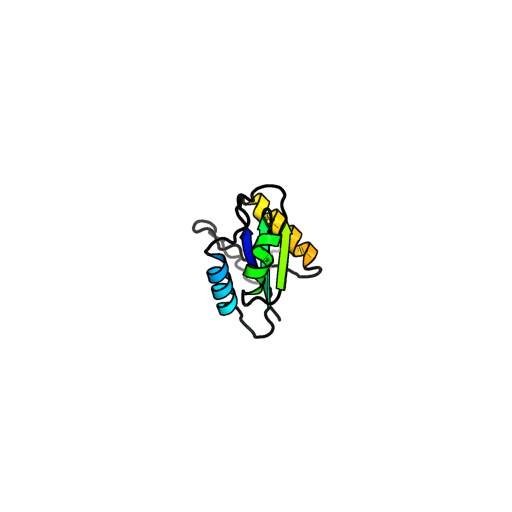 1.00 35.88 113 GLY A CA 1
ATOM 868 C C . GLY A 1 113 ? -6.034 34.142 30.661 1.00 35.88 113 GLY A C 1
ATOM 869 O O . GLY A 1 113 ? -6.044 35.105 29.901 1.00 35.88 113 GLY A O 1
ATOM 870 N N . MET A 1 114 ? -7.070 33.800 31.424 1.00 44.66 114 MET A N 1
ATOM 871 C CA . MET A 1 114 ? -8.322 34.543 31.550 1.00 44.66 114 MET A CA 1
ATOM 872 C C . MET A 1 114 ? -8.123 35.959 32.122 1.00 44.66 114 MET A C 1
ATOM 874 O O . MET A 1 114 ? -7.367 36.128 33.071 1.00 44.66 114 MET A O 1
ATOM 878 N N . GLY A 1 115 ? -8.924 36.909 31.623 1.00 43.19 115 GLY A N 1
ATOM 879 C CA . GLY A 1 115 ? -9.482 38.032 32.391 1.00 43.19 115 GLY A CA 1
ATOM 880 C C . GLY A 1 115 ? -8.574 39.232 32.686 1.00 43.19 115 GLY A C 1
ATOM 881 O O . GLY A 1 115 ? -7.722 39.160 33.564 1.00 43.19 115 GLY A O 1
ATOM 882 N N . HIS A 1 116 ? -8.850 40.370 32.037 1.00 36.50 116 HIS A N 1
ATOM 883 C CA . HIS A 1 116 ? -9.061 41.665 32.709 1.00 36.50 116 HIS A CA 1
ATOM 884 C C . HIS A 1 116 ? -9.443 42.769 31.709 1.00 36.50 116 HIS A C 1
ATOM 886 O O . HIS A 1 116 ? -8.870 42.864 30.625 1.00 36.50 116 HIS A O 1
ATOM 892 N N . ASP A 1 117 ? -10.418 43.587 32.115 1.00 52.41 117 ASP A N 1
ATOM 893 C CA . ASP A 1 117 ? -10.829 44.869 31.542 1.00 52.41 117 ASP A CA 1
ATOM 894 C C . ASP A 1 117 ? -9.674 45.733 31.021 1.00 52.41 117 ASP A C 1
ATOM 896 O O . ASP A 1 117 ? -8.695 45.968 31.727 1.00 52.41 117 ASP A O 1
ATOM 900 N N . PHE A 1 118 ? -9.860 46.329 29.842 1.00 38.62 118 PHE A N 1
ATOM 901 C CA . PHE A 1 118 ? -9.180 47.574 29.494 1.00 38.62 118 PHE A CA 1
ATOM 902 C C . PHE A 1 118 ? -10.203 48.599 29.008 1.00 38.62 118 PHE A C 1
ATOM 904 O O . PHE A 1 118 ? -10.612 48.620 27.847 1.00 38.62 118 PHE A O 1
ATOM 911 N N . GLY A 1 119 ? -10.607 49.458 29.946 1.00 34.34 119 GLY A N 1
ATOM 912 C CA . GLY A 1 119 ? -11.194 50.753 29.649 1.00 34.34 119 GLY A CA 1
ATOM 913 C C . GLY A 1 119 ? -10.198 51.611 28.869 1.00 34.34 119 GLY A C 1
ATOM 914 O O . GLY A 1 119 ? -9.023 51.714 29.220 1.00 34.34 119 GLY A O 1
ATOM 915 N N . CYS A 1 120 ? -10.680 52.223 27.794 1.00 39.06 120 CYS A N 1
ATOM 916 C CA . CYS A 1 120 ? -9.949 53.232 27.047 1.00 39.06 120 CYS A CA 1
ATOM 917 C C . CYS A 1 120 ? -10.031 54.554 27.829 1.00 39.06 120 CYS A C 1
ATOM 919 O O . CYS A 1 120 ? -11.050 55.239 27.778 1.00 39.06 120 CYS A O 1
ATOM 921 N N . HIS A 1 121 ? -8.981 54.896 28.578 1.00 34.84 121 HIS A N 1
ATOM 922 C CA . HIS A 1 121 ? -8.750 56.268 29.024 1.00 34.84 121 HIS A CA 1
ATOM 923 C C . HIS A 1 121 ? -7.667 56.887 28.141 1.00 34.84 121 HIS A C 1
ATOM 925 O O . HIS A 1 121 ? -6.493 56.541 28.233 1.00 34.84 121 HIS A O 1
ATOM 931 N N . THR A 1 122 ? -8.091 57.806 27.279 1.00 39.41 122 THR A N 1
ATOM 932 C CA . THR A 1 122 ? -7.246 58.847 26.692 1.00 39.41 122 THR A CA 1
ATOM 933 C C . THR A 1 122 ? -6.849 59.847 27.778 1.00 39.41 122 THR A C 1
ATOM 935 O O . THR A 1 122 ? -7.731 60.404 28.438 1.00 39.41 122 THR A O 1
ATOM 938 N N . ALA A 1 123 ? -5.546 60.080 27.924 1.00 37.88 123 ALA A N 1
ATOM 939 C CA . ALA A 1 123 ? -4.952 61.253 28.558 1.00 37.88 123 ALA A CA 1
ATOM 940 C C . ALA A 1 123 ? -3.998 61.905 27.551 1.00 37.88 123 ALA A C 1
ATOM 942 O O . ALA A 1 123 ? -3.349 61.138 26.801 1.00 37.88 123 ALA A O 1
#

Foldseek 3Di:
DAAEAEQEWEQAPLETDPCSLVSLVVSVVVGPDPNHFYEYEYEEANPVSCPVVVVPHPGPYYHYDHDPHRDPPDPVSVVVSVVVVDVVVPDDDDDPPPPDDVPDDPDPDPPDDDDDDDDDDDD

Secondary structure (DSSP, 8-state):
---EEEEEEEEETTEE-TTHHHHHHHHHHT--STT-EEEEEEEES-GGGGHHHHHTSS-SEEEEEE-SSPP---HHHHHHHHHHHHHHT-S-------PPPTT---PPP--------------

pLDDT: mean 71.66, std 19.45, range [34.34, 90.69]

Radius of gyration: 21.46 Å; chains: 1; bounding box: 30×74×50 Å